Protein AF-A0A7V2TY39-F1 (afdb_monomer_lite)

Sequence (62 aa):
MKKMGRIPWDEIAGFYVSEEVVCPNCITEDEIANVKEDDVITWGAIEDAEEIYFCDRGKKRL

Secondary structure (DSSP, 8-state):
--------GGGEEEEEETTEEE-TTT--HHHHHH--GGGEEEHHHHHT-S-----SS-----

pLDDT: mean 79.7, std 14.71, range [39.5, 92.25]

Radius of gyration: 11.64 Å; chains: 1; bounding box: 22×34×30 Å

Foldseek 3Di:
DPDPPDPDLQQFQFFQAPNFTAGPVGDDPVRVVVGDPVRTDGPVNVVPDPDDHDGPRDPDDD

Structure (mmCIF, N/CA/C/O backbone):
data_AF-A0A7V2TY39-F1
#
_entry.id   AF-A0A7V2TY39-F1
#
loop_
_atom_site.group_PDB
_atom_site.id
_atom_site.type_symbol
_atom_site.label_atom_id
_atom_site.label_alt_id
_atom_site.label_comp_id
_atom_site.label_asym_id
_atom_site.label_entity_id
_atom_site.label_seq_id
_atom_site.pdbx_PDB_ins_code
_atom_site.Cartn_x
_atom_site.Cartn_y
_atom_site.Cartn_z
_atom_site.occupancy
_atom_site.B_iso_or_equiv
_atom_site.auth_seq_id
_atom_site.auth_comp_id
_atom_site.auth_asym_id
_atom_site.auth_atom_id
_atom_site.pdbx_PDB_model_num
ATOM 1 N N . MET A 1 1 ? -2.397 -18.145 10.917 1.00 40.91 1 MET A N 1
ATOM 2 C CA . MET A 1 1 ? -2.405 -16.724 10.513 1.00 40.91 1 MET A CA 1
ATOM 3 C C . MET A 1 1 ? -1.190 -16.515 9.621 1.00 40.91 1 MET A C 1
ATOM 5 O O . MET A 1 1 ? -0.074 -16.592 10.126 1.00 40.91 1 MET A O 1
ATOM 9 N N . LYS A 1 2 ? -1.382 -16.420 8.297 1.00 39.50 2 LYS A N 1
ATOM 10 C CA . LYS A 1 2 ? -0.289 -16.111 7.363 1.00 39.50 2 LYS A CA 1
ATOM 11 C C . LYS A 1 2 ? 0.161 -14.686 7.684 1.00 39.50 2 LYS A C 1
ATOM 13 O O . LYS A 1 2 ? -0.618 -13.754 7.542 1.00 39.50 2 LYS A O 1
ATOM 18 N N . LYS A 1 3 ? 1.365 -14.558 8.239 1.00 43.75 3 LYS A N 1
ATOM 19 C CA . LYS A 1 3 ? 2.049 -13.274 8.395 1.00 43.75 3 LYS A CA 1
ATOM 20 C C . LYS A 1 3 ? 2.201 -12.695 6.988 1.00 43.75 3 LYS A C 1
ATOM 22 O O . LYS A 1 3 ? 2.614 -13.462 6.121 1.00 43.75 3 LYS A O 1
ATOM 27 N N . MET A 1 4 ? 1.863 -11.417 6.787 1.00 50.78 4 MET A N 1
ATOM 28 C CA . MET A 1 4 ? 2.241 -10.657 5.589 1.00 50.78 4 MET A CA 1
ATOM 29 C C . MET A 1 4 ? 3.643 -11.097 5.163 1.00 50.78 4 MET A C 1
ATOM 31 O O . MET A 1 4 ? 4.591 -10.964 5.950 1.00 50.78 4 MET A O 1
ATOM 35 N N . GLY A 1 5 ? 3.773 -11.671 3.966 1.00 53.88 5 GLY A N 1
ATOM 36 C CA . GLY A 1 5 ? 5.071 -11.682 3.310 1.00 53.88 5 GLY A CA 1
ATOM 37 C C . GLY A 1 5 ? 5.433 -10.211 3.177 1.00 53.88 5 GLY A C 1
ATOM 38 O O . GLY A 1 5 ? 4.681 -9.460 2.573 1.00 53.88 5 GLY A O 1
ATOM 39 N N . ARG A 1 6 ? 6.460 -9.751 3.896 1.00 68.69 6 ARG A N 1
ATOM 40 C CA . ARG A 1 6 ? 6.813 -8.328 3.960 1.00 68.69 6 ARG A CA 1
ATOM 41 C C . ARG A 1 6 ? 7.197 -7.858 2.558 1.00 68.69 6 ARG A C 1
ATOM 43 O O . ARG A 1 6 ? 8.355 -8.010 2.188 1.00 68.69 6 ARG A O 1
ATOM 50 N N . ILE A 1 7 ? 6.245 -7.302 1.816 1.00 75.75 7 ILE A N 1
ATOM 51 C CA . ILE A 1 7 ? 6.541 -6.459 0.662 1.00 75.75 7 ILE A CA 1
ATOM 52 C C . ILE A 1 7 ? 7.376 -5.291 1.214 1.00 75.75 7 ILE A C 1
ATOM 54 O O . ILE A 1 7 ? 6.932 -4.640 2.172 1.00 75.75 7 ILE A O 1
ATOM 58 N N . PRO A 1 8 ? 8.611 -5.082 0.730 1.00 84.94 8 PRO A N 1
ATOM 59 C CA . PRO A 1 8 ? 9.434 -3.952 1.137 1.00 84.94 8 PRO A CA 1
ATOM 60 C C . PRO A 1 8 ? 8.698 -2.635 0.883 1.00 84.94 8 PRO A C 1
ATOM 62 O O . PRO A 1 8 ? 8.027 -2.478 -0.132 1.00 84.94 8 PRO A O 1
ATOM 65 N N . TRP A 1 9 ? 8.799 -1.679 1.808 1.00 83.38 9 TRP A N 1
ATOM 66 C CA . TRP A 1 9 ? 8.060 -0.413 1.707 1.00 83.38 9 TRP A CA 1
ATOM 67 C C . TRP A 1 9 ? 8.427 0.392 0.451 1.00 83.38 9 TRP A C 1
ATOM 69 O O . TRP A 1 9 ? 7.605 1.125 -0.085 1.00 83.38 9 TRP A O 1
ATOM 79 N N . ASP A 1 10 ? 9.657 0.236 -0.030 1.00 85.62 10 ASP A N 1
ATOM 80 C CA . ASP A 1 10 ? 10.183 0.821 -1.261 1.00 85.62 10 ASP A CA 1
ATOM 81 C C . ASP A 1 10 ? 9.607 0.199 -2.542 1.00 85.62 10 ASP A C 1
ATOM 83 O O . ASP A 1 10 ? 9.609 0.850 -3.584 1.00 85.62 10 ASP A O 1
ATOM 87 N N . GLU A 1 11 ? 9.049 -1.010 -2.466 1.00 88.44 11 GLU A N 1
ATO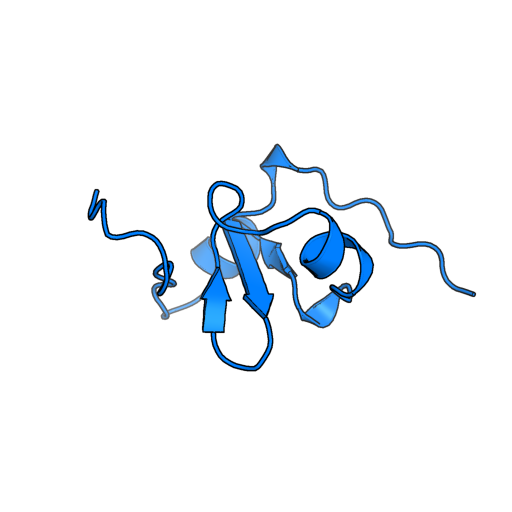M 88 C CA . GLU A 1 11 ? 8.345 -1.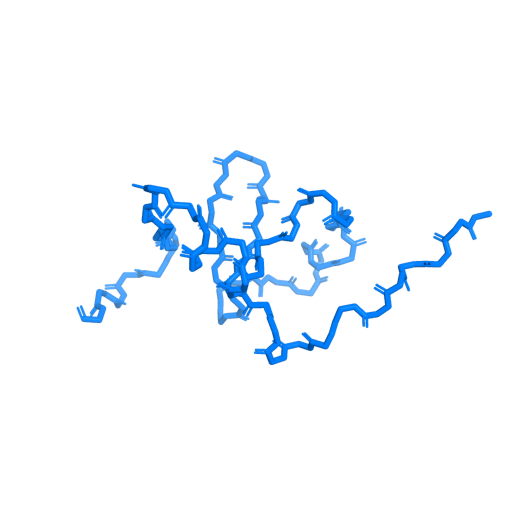652 -3.583 1.00 88.44 11 GLU A CA 1
ATOM 89 C C . GLU A 1 11 ? 6.865 -1.242 -3.660 1.00 88.44 11 GLU A C 1
ATOM 91 O O . GLU A 1 11 ? 6.197 -1.523 -4.657 1.00 88.44 11 GLU A O 1
ATOM 96 N N . ILE A 1 12 ? 6.346 -0.554 -2.637 1.00 90.06 12 ILE A N 1
ATOM 97 C CA . ILE A 1 12 ? 4.942 -0.148 -2.561 1.00 90.06 12 ILE A CA 1
ATOM 98 C C . ILE A 1 12 ? 4.736 1.193 -3.268 1.00 90.06 12 ILE A C 1
ATOM 100 O O . ILE A 1 12 ? 5.314 2.218 -2.900 1.00 90.06 12 ILE A O 1
ATOM 104 N N . ALA A 1 13 ? 3.840 1.196 -4.249 1.00 89.00 13 ALA A N 1
ATOM 105 C CA . ALA A 1 13 ? 3.399 2.390 -4.955 1.00 89.00 13 ALA A CA 1
ATOM 106 C C . ALA A 1 13 ? 2.140 3.009 -4.319 1.00 89.00 13 ALA A C 1
ATOM 108 O O . ALA A 1 13 ? 1.970 4.232 -4.330 1.00 89.00 13 ALA A O 1
ATOM 109 N N . GLY A 1 14 ? 1.269 2.187 -3.726 1.00 91.44 14 GLY A N 1
ATOM 110 C CA . GLY A 1 14 ? 0.022 2.641 -3.116 1.00 91.44 14 GLY A CA 1
ATOM 111 C C . GLY A 1 14 ? -0.756 1.541 -2.404 1.00 91.44 14 GLY A C 1
ATOM 112 O O . GLY A 1 14 ? -0.326 0.394 -2.331 1.00 91.44 14 GLY A O 1
ATOM 113 N N . PHE A 1 15 ? -1.912 1.921 -1.878 1.00 92.25 15 PHE A N 1
ATOM 114 C CA . PHE A 1 15 ? -2.808 1.064 -1.115 1.00 92.25 15 PHE A CA 1
ATOM 115 C C . PHE A 1 15 ? -4.255 1.320 -1.524 1.00 92.25 15 PHE A C 1
ATOM 117 O O . PHE A 1 15 ? -4.645 2.476 -1.683 1.00 92.25 15 PHE A O 1
ATOM 124 N N . TYR A 1 16 ? -5.058 0.269 -1.619 1.00 91.12 16 TYR A N 1
ATOM 125 C CA . TYR A 1 16 ? -6.508 0.368 -1.666 1.00 91.12 16 TYR A CA 1
ATOM 126 C C . TYR A 1 16 ? -7.060 0.467 -0.246 1.00 91.12 16 TYR A C 1
ATOM 128 O O . TYR A 1 16 ? -6.893 -0.432 0.574 1.00 91.12 16 TYR A O 1
ATOM 136 N N . VAL A 1 17 ? -7.739 1.570 0.057 1.00 90.62 17 VAL A N 1
ATOM 137 C CA . VAL A 1 1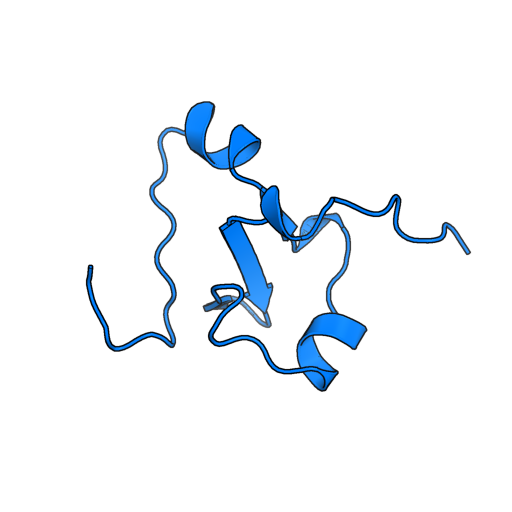7 ? -8.367 1.799 1.357 1.00 90.62 17 VAL A CA 1
ATOM 138 C C . VAL A 1 17 ? -9.814 2.196 1.133 1.00 90.62 17 VAL A C 1
ATOM 140 O O . VAL A 1 17 ? -10.086 3.299 0.677 1.00 90.62 17 VAL A O 1
ATOM 143 N N . SER A 1 18 ? -10.752 1.312 1.484 1.00 84.81 18 SER A N 1
ATOM 144 C CA . SER A 1 18 ? -12.198 1.575 1.356 1.00 84.81 18 SER A CA 1
ATOM 145 C C . SER A 1 18 ? -12.589 2.165 -0.011 1.00 84.81 18 SER A C 1
ATOM 147 O O . SER A 1 18 ? -13.328 3.140 -0.064 1.00 84.81 18 SER A O 1
ATOM 149 N N . GLU A 1 19 ? -12.072 1.576 -1.095 1.00 83.50 19 GLU A N 1
ATOM 150 C CA . GLU A 1 19 ? -12.281 1.990 -2.500 1.00 83.50 19 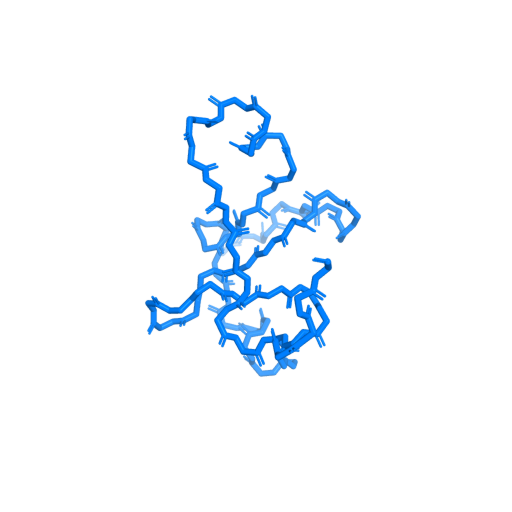GLU A CA 1
ATOM 151 C C . GLU A 1 19 ? -11.492 3.227 -2.977 1.00 83.50 19 GLU A C 1
ATOM 153 O O . GLU A 1 19 ? -11.580 3.577 -4.151 1.00 83.50 19 GLU A O 1
ATOM 158 N N . GLU A 1 20 ? -10.673 3.850 -2.128 1.00 88.50 20 GLU A N 1
ATOM 159 C CA . GLU A 1 20 ? -9.734 4.907 -2.528 1.00 88.50 20 GLU A CA 1
ATOM 160 C C . GLU A 1 20 ? -8.335 4.338 -2.780 1.00 88.50 20 GLU A C 1
ATOM 162 O O . GLU A 1 20 ? -7.878 3.447 -2.059 1.00 88.50 20 GLU A O 1
ATOM 167 N N . VAL A 1 21 ? -7.610 4.909 -3.743 1.00 89.31 21 VAL A N 1
ATOM 168 C CA . VAL A 1 21 ? -6.172 4.668 -3.893 1.00 89.31 21 VAL A CA 1
ATOM 169 C C . VAL A 1 21 ? -5.411 5.702 -3.070 1.00 89.31 21 VAL A C 1
ATOM 171 O O . VAL A 1 21 ? -5.547 6.914 -3.246 1.00 89.31 21 VAL A O 1
ATOM 174 N N . VAL A 1 22 ? -4.560 5.232 -2.163 1.00 91.31 22 VAL A N 1
ATOM 175 C CA . VAL A 1 22 ? -3.820 6.069 -1.216 1.00 91.31 22 VAL A CA 1
ATOM 176 C C . VAL A 1 22 ? -2.327 5.792 -1.334 1.00 91.31 22 VAL A C 1
ATOM 178 O O . VAL A 1 22 ? -1.887 4.650 -1.261 1.00 91.31 22 VAL A O 1
ATOM 181 N N . CYS A 1 23 ? -1.509 6.833 -1.502 1.00 90.25 23 CYS A N 1
ATOM 182 C CA . CYS A 1 23 ? -0.057 6.661 -1.565 1.00 90.25 23 CYS A CA 1
ATOM 183 C C . CYS A 1 23 ? 0.568 6.434 -0.175 1.00 90.25 23 CYS A C 1
ATOM 185 O O . CYS A 1 23 ? -0.006 6.855 0.837 1.00 90.25 23 CYS A O 1
ATOM 187 N N . PRO A 1 24 ? 1.803 5.898 -0.112 1.00 89.44 24 PRO A N 1
ATOM 188 C CA . PRO A 1 24 ? 2.541 5.713 1.140 1.00 89.44 24 PRO A CA 1
ATOM 189 C C . PRO A 1 24 ? 2.732 6.980 1.984 1.00 89.44 24 PRO A C 1
ATOM 191 O O . PRO A 1 24 ? 2.946 6.887 3.186 1.00 89.44 24 PRO A O 1
ATOM 194 N N . ASN A 1 25 ? 2.630 8.167 1.377 1.00 88.94 25 ASN A N 1
ATOM 195 C CA . ASN A 1 25 ? 2.730 9.444 2.090 1.00 88.94 25 ASN A CA 1
ATOM 196 C C . ASN A 1 25 ? 1.404 9.923 2.701 1.00 88.94 25 ASN A C 1
ATOM 198 O O . ASN A 1 25 ? 1.416 10.835 3.525 1.00 88.94 25 ASN A O 1
ATOM 202 N N . CYS A 1 26 ? 0.266 9.393 2.249 1.00 90.31 26 CYS A N 1
ATOM 203 C CA . CYS A 1 26 ? -1.065 9.839 2.672 1.00 90.31 26 CYS A CA 1
ATOM 204 C C . CYS A 1 26 ? -1.817 8.802 3.510 1.00 90.31 26 CYS A C 1
ATOM 206 O O . CYS A 1 26 ? -2.841 9.149 4.098 1.00 90.31 26 CYS A O 1
ATOM 208 N N . ILE A 1 27 ? -1.345 7.556 3.543 1.00 90.75 27 ILE A N 1
ATOM 209 C CA . ILE A 1 27 ? -1.924 6.499 4.369 1.00 90.75 27 ILE A CA 1
ATOM 210 C C . ILE A 1 27 ? -1.572 6.712 5.847 1.00 90.75 27 ILE A C 1
ATOM 212 O O . ILE A 1 27 ? -0.484 7.181 6.184 1.00 90.75 27 ILE A O 1
ATOM 216 N N . THR A 1 28 ? -2.505 6.382 6.735 1.00 91.06 28 THR A N 1
ATOM 217 C CA . THR A 1 28 ? -2.318 6.462 8.191 1.00 91.06 28 THR A CA 1
ATOM 218 C C . THR A 1 28 ? -1.871 5.127 8.792 1.00 91.06 28 THR A C 1
ATOM 220 O O . THR A 1 28 ? -2.061 4.071 8.193 1.00 91.06 28 THR A O 1
ATOM 223 N N . 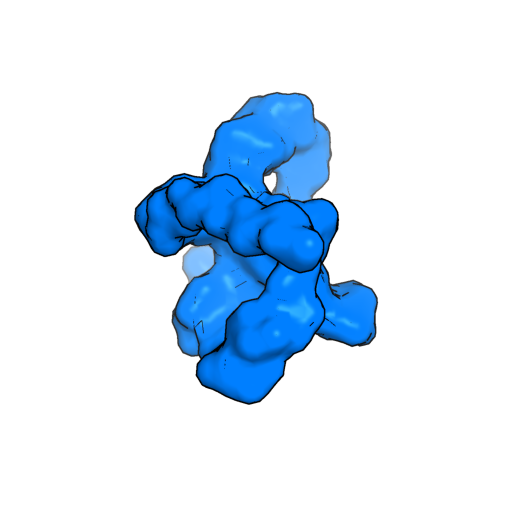GLU A 1 29 ? -1.302 5.146 10.002 1.00 89.19 29 GLU A N 1
ATOM 224 C CA . GLU A 1 29 ? -0.888 3.917 10.705 1.00 89.19 29 GLU A CA 1
ATOM 225 C C . GLU A 1 29 ? -2.059 2.956 10.960 1.00 89.19 29 GLU A C 1
ATOM 227 O O . GLU A 1 29 ? -1.912 1.746 10.782 1.00 89.19 29 GLU A O 1
ATOM 232 N N . ASP A 1 30 ? -3.232 3.490 11.315 1.00 91.31 30 ASP A N 1
ATOM 233 C CA . ASP A 1 30 ? -4.448 2.697 11.510 1.00 91.31 30 ASP A CA 1
ATOM 234 C C . ASP A 1 30 ? -4.897 2.017 10.211 1.00 91.31 30 ASP A C 1
ATOM 236 O O . ASP A 1 30 ? -5.331 0.867 10.222 1.00 91.31 30 ASP A O 1
ATOM 240 N N . GLU A 1 31 ? -4.767 2.690 9.068 1.00 91.06 31 GLU A N 1
ATOM 241 C CA . GLU A 1 31 ? -5.101 2.107 7.767 1.00 91.06 31 GLU A CA 1
ATOM 242 C C . GLU A 1 31 ? -4.097 1.026 7.371 1.00 91.06 31 GLU A C 1
ATOM 244 O O . GLU A 1 31 ? -4.518 -0.063 6.993 1.00 91.06 31 GLU A O 1
ATOM 249 N N . ILE A 1 32 ? -2.792 1.263 7.555 1.00 88.69 32 ILE A N 1
ATOM 250 C CA . ILE A 1 32 ? -1.742 0.255 7.325 1.00 88.69 32 ILE A CA 1
ATOM 251 C C . ILE A 1 32 ? -2.021 -1.016 8.136 1.00 88.69 32 ILE A C 1
ATOM 253 O O . ILE A 1 32 ? -1.840 -2.122 7.631 1.00 88.69 32 ILE A O 1
ATOM 257 N N . ALA A 1 33 ? -2.487 -0.881 9.381 1.00 88.06 33 ALA A N 1
ATOM 258 C CA . ALA A 1 33 ? -2.818 -2.026 10.227 1.00 88.06 33 ALA A CA 1
ATOM 259 C C . ALA A 1 33 ? -3.997 -2.865 9.694 1.00 88.06 33 ALA A C 1
ATOM 261 O O . ALA A 1 33 ? -4.133 -4.030 10.073 1.00 88.06 33 ALA A O 1
ATOM 262 N N . ASN A 1 34 ? -4.836 -2.286 8.830 1.00 88.38 34 ASN A N 1
ATOM 263 C CA . ASN A 1 34 ? -6.007 -2.930 8.235 1.00 88.38 34 ASN A CA 1
ATOM 264 C C . ASN A 1 34 ? -5.814 -3.348 6.765 1.00 88.38 34 ASN A C 1
ATOM 266 O O . ASN A 1 34 ? -6.636 -4.111 6.254 1.00 88.38 34 ASN A O 1
ATOM 270 N N . VAL A 1 35 ? -4.747 -2.889 6.103 1.00 86.88 35 VAL A N 1
ATOM 271 C CA . VAL A 1 35 ? -4.380 -3.268 4.729 1.00 86.88 35 VAL A CA 1
ATOM 272 C C . VAL A 1 35 ? -4.070 -4.764 4.654 1.00 86.88 35 VAL A C 1
ATOM 274 O O . VAL A 1 35 ? -3.289 -5.303 5.446 1.00 86.88 35 VAL A O 1
ATOM 277 N N . LYS A 1 36 ? -4.661 -5.448 3.673 1.00 88.06 36 LYS A N 1
ATOM 278 C CA . LYS A 1 36 ? -4.308 -6.825 3.309 1.00 88.06 36 LYS A CA 1
ATOM 279 C C . LYS A 1 36 ? -3.324 -6.821 2.146 1.00 88.06 36 LYS A C 1
ATOM 281 O O . LYS A 1 36 ? -3.139 -5.817 1.477 1.00 88.06 36 LYS A O 1
ATOM 286 N N . GLU A 1 37 ? -2.705 -7.969 1.888 1.00 83.50 37 GLU A N 1
ATOM 287 C CA . GLU A 1 37 ? -1.744 -8.126 0.785 1.00 83.50 37 GLU A CA 1
ATOM 288 C C . GLU A 1 37 ? -2.358 -7.759 -0.579 1.00 83.50 37 GLU A C 1
ATOM 290 O O . GLU A 1 37 ? -1.726 -7.045 -1.347 1.00 83.50 37 GLU A O 1
ATOM 295 N N . ASP A 1 38 ? -3.616 -8.144 -0.820 1.00 86.38 38 ASP A N 1
ATOM 296 C CA . ASP A 1 38 ? -4.355 -7.812 -2.050 1.00 86.38 38 ASP A CA 1
ATOM 297 C C . ASP A 1 38 ? -4.715 -6.317 -2.165 1.00 86.38 38 ASP A C 1
ATOM 299 O O . ASP A 1 38 ? -5.059 -5.844 -3.245 1.00 86.38 38 ASP A O 1
ATOM 303 N N . ASP A 1 39 ? -4.632 -5.568 -1.061 1.00 90.19 39 ASP A N 1
ATOM 304 C CA . ASP A 1 39 ? -4.882 -4.127 -1.036 1.00 90.19 39 ASP A CA 1
ATOM 305 C C . ASP A 1 39 ? -3.599 -3.323 -1.334 1.00 90.19 39 ASP A C 1
ATOM 307 O O . ASP A 1 39 ? -3.634 -2.094 -1.347 1.00 90.19 39 ASP A O 1
ATOM 311 N N . VAL A 1 40 ? -2.448 -3.973 -1.551 1.00 90.62 40 VAL A N 1
ATOM 312 C CA . VAL A 1 40 ? -1.164 -3.305 -1.817 1.00 90.62 40 VAL A CA 1
ATOM 313 C C . VAL A 1 40 ? -0.906 -3.216 -3.318 1.00 90.62 40 VAL A C 1
ATOM 315 O O . VAL A 1 40 ? -0.825 -4.222 -4.017 1.00 90.62 40 VAL A O 1
ATOM 31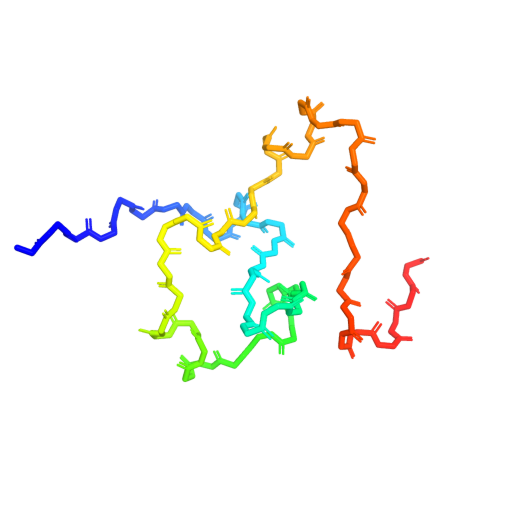8 N N . ILE A 1 41 ? -0.680 -1.999 -3.805 1.00 89.62 41 ILE A N 1
ATOM 319 C CA . ILE A 1 41 ? -0.244 -1.729 -5.176 1.00 89.62 41 ILE A CA 1
ATOM 320 C C . ILE A 1 41 ? 1.281 -1.621 -5.160 1.00 89.62 41 ILE A C 1
ATOM 322 O O . ILE A 1 41 ? 1.841 -0.756 -4.482 1.00 89.62 41 ILE A O 1
ATOM 326 N N . THR A 1 42 ? 1.965 -2.484 -5.906 1.00 90.06 42 THR A N 1
ATOM 327 C CA . THR A 1 42 ? 3.433 -2.475 -6.025 1.00 90.06 42 THR A CA 1
ATOM 328 C C . THR A 1 42 ? 3.878 -1.791 -7.311 1.00 90.06 42 THR A C 1
ATOM 330 O O . THR A 1 42 ? 3.133 -1.767 -8.286 1.00 90.06 42 THR A O 1
ATOM 333 N N . TRP A 1 43 ? 5.106 -1.267 -7.353 1.00 86.31 43 TRP A N 1
ATOM 334 C CA . TRP A 1 43 ? 5.661 -0.688 -8.585 1.00 86.31 43 TRP A CA 1
ATOM 335 C C . TRP A 1 43 ? 5.700 -1.693 -9.741 1.00 86.31 43 TRP A C 1
ATOM 337 O O . TRP A 1 43 ? 5.363 -1.325 -10.860 1.00 86.31 43 TRP A O 1
ATOM 347 N N . GLY A 1 44 ? 6.002 -2.967 -9.465 1.00 85.25 44 GLY A N 1
ATOM 348 C CA . GLY A 1 44 ? 5.965 -4.024 -10.482 1.00 85.25 44 GLY A CA 1
ATOM 349 C C . GLY A 1 44 ? 4.567 -4.236 -11.070 1.00 85.25 44 GLY A C 1
ATOM 350 O O . GLY A 1 44 ? 4.426 -4.377 -12.279 1.00 85.25 44 GLY A O 1
ATOM 351 N N . ALA A 1 45 ? 3.516 -4.161 -10.243 1.00 84.44 45 ALA A N 1
ATOM 352 C CA . ALA A 1 45 ? 2.140 -4.230 -10.736 1.00 84.44 45 ALA A CA 1
ATOM 353 C C . ALA A 1 45 ? 1.782 -3.047 -11.651 1.00 84.44 45 ALA A C 1
ATOM 355 O O . ALA A 1 45 ? 0.985 -3.218 -12.563 1.00 84.44 45 ALA A O 1
ATOM 356 N N . ILE A 1 46 ? 2.375 -1.866 -11.433 1.00 82.50 46 ILE A N 1
ATOM 357 C CA . ILE A 1 46 ? 2.178 -0.690 -12.296 1.00 82.50 46 ILE A CA 1
ATOM 358 C C . ILE A 1 46 ? 2.917 -0.846 -13.625 1.00 82.50 46 ILE A C 1
ATOM 360 O O . ILE A 1 46 ? 2.372 -0.486 -14.661 1.00 82.50 46 ILE A O 1
ATOM 364 N N . GLU A 1 47 ? 4.145 -1.368 -13.611 1.00 81.06 47 GLU A N 1
ATOM 365 C CA . GLU A 1 47 ? 4.934 -1.574 -14.833 1.00 81.06 47 GLU A CA 1
ATOM 366 C C . GLU A 1 47 ? 4.260 -2.552 -15.807 1.00 81.06 47 GLU A C 1
ATOM 368 O O . GLU A 1 47 ? 4.339 -2.359 -17.021 1.00 81.06 47 GLU A O 1
ATOM 373 N N . ASP A 1 48 ? 3.563 -3.556 -15.271 1.00 79.69 48 ASP A N 1
ATOM 374 C CA . ASP A 1 48 ? 2.824 -4.554 -16.049 1.00 79.69 48 ASP A CA 1
ATOM 375 C C . ASP A 1 48 ? 1.365 -4.150 -16.352 1.00 79.69 48 ASP A C 1
ATOM 377 O O . ASP A 1 48 ? 0.698 -4.810 -17.156 1.00 79.69 48 ASP A O 1
ATOM 381 N N . ALA A 1 49 ? 0.844 -3.090 -15.725 1.00 74.88 49 ALA A N 1
ATOM 382 C CA . ALA A 1 49 ? -0.533 -2.638 -15.907 1.00 74.88 49 ALA A CA 1
ATOM 383 C C . ALA A 1 49 ? -0.669 -1.586 -17.019 1.00 74.88 49 ALA A C 1
ATOM 385 O O . ALA A 1 49 ? 0.165 -0.704 -17.198 1.00 74.88 49 ALA A O 1
ATOM 386 N N . GLU A 1 50 ? -1.803 -1.613 -17.725 1.00 68.94 50 GLU A N 1
ATOM 387 C CA . GLU A 1 50 ? -2.217 -0.527 -18.632 1.00 68.94 50 GLU A CA 1
ATOM 388 C C . GLU A 1 50 ? -2.885 0.646 -17.881 1.00 68.94 50 GLU A C 1
ATOM 390 O O . GLU A 1 50 ? -3.352 1.608 -18.496 1.00 68.94 50 GLU A O 1
ATOM 395 N N . GLU A 1 51 ? -2.953 0.574 -16.549 1.00 66.50 51 GLU A N 1
ATOM 396 C CA . GLU A 1 51 ? -3.646 1.530 -15.690 1.00 66.50 51 GLU A CA 1
ATOM 397 C C . GLU A 1 51 ? -2.663 2.417 -14.918 1.00 66.50 51 GLU A C 1
ATOM 399 O O . GLU A 1 51 ? -1.586 1.992 -14.502 1.00 66.50 51 GLU A O 1
ATOM 404 N N . ILE A 1 52 ? -3.052 3.676 -14.700 1.00 67.81 52 ILE A N 1
ATOM 405 C CA . ILE A 1 52 ? -2.267 4.639 -13.925 1.00 67.81 52 ILE A CA 1
ATOM 406 C C . ILE A 1 52 ? -2.968 4.871 -12.591 1.00 67.81 52 ILE A C 1
ATOM 408 O O . ILE A 1 52 ? -4.101 5.353 -12.551 1.00 67.81 52 ILE A O 1
ATOM 412 N N . TYR A 1 53 ? -2.271 4.578 -11.497 1.00 72.56 53 TYR A N 1
ATOM 413 C CA . TYR A 1 53 ? -2.776 4.778 -10.143 1.00 72.56 53 TYR A CA 1
ATOM 414 C C . TYR A 1 53 ? -2.410 6.169 -9.630 1.00 72.56 53 TYR A C 1
ATOM 416 O O . TYR A 1 53 ? -1.240 6.555 -9.603 1.00 72.56 53 TYR A O 1
ATOM 424 N N . PHE A 1 54 ? -3.413 6.921 -9.183 1.00 77.69 54 PHE A N 1
ATOM 425 C CA . PHE A 1 54 ? -3.224 8.219 -8.543 1.00 77.69 54 PHE A CA 1
ATOM 426 C C . PHE A 1 54 ? -3.730 8.171 -7.110 1.00 77.69 54 PHE A C 1
ATOM 428 O O . PHE A 1 54 ? -4.761 7.576 -6.830 1.00 77.69 54 PHE A O 1
ATOM 435 N N . CYS A 1 55 ? -3.008 8.826 -6.202 1.00 86.31 55 CYS A N 1
ATOM 436 C CA . CYS A 1 55 ? -3.495 9.009 -4.842 1.00 86.31 55 CYS A CA 1
ATOM 437 C C . CYS A 1 55 ? -4.682 9.976 -4.837 1.00 86.31 55 CYS A C 1
ATOM 439 O O . CYS A 1 55 ? -4.517 11.146 -5.191 1.00 86.31 55 CYS A O 1
ATOM 441 N N . ASP A 1 56 ? -5.832 9.527 -4.345 1.00 85.31 56 ASP A N 1
ATOM 442 C CA . ASP A 1 56 ? -7.060 10.327 -4.268 1.00 85.31 56 ASP A CA 1
ATOM 443 C C . ASP A 1 56 ? -6.990 11.408 -3.176 1.00 85.31 56 ASP A C 1
ATOM 445 O O . ASP A 1 56 ? -7.664 12.440 -3.228 1.00 85.31 56 ASP A O 1
ATOM 449 N N . ARG A 1 57 ? -6.110 11.212 -2.188 1.00 86.94 57 ARG A N 1
ATOM 450 C CA . ARG A 1 57 ? -5.954 12.099 -1.021 1.00 86.94 57 ARG A CA 1
ATOM 451 C C . ARG A 1 57 ? -4.865 13.154 -1.203 1.00 86.94 57 ARG A C 1
ATOM 453 O O . ARG A 1 57 ? -4.904 14.232 -0.600 1.00 86.94 57 ARG A O 1
ATOM 460 N N . GLY A 1 58 ? -3.875 12.858 -2.038 1.00 71.62 58 GLY A N 1
ATOM 461 C CA . GLY A 1 58 ? -2.735 13.725 -2.289 1.00 71.62 58 GLY A CA 1
ATOM 462 C C . GLY A 1 58 ? -3.100 14.871 -3.227 1.00 71.62 58 GLY A C 1
ATOM 463 O O . GLY A 1 58 ? -3.028 14.733 -4.440 1.00 71.62 58 GLY A O 1
ATOM 464 N N . LYS A 1 59 ? -3.386 16.067 -2.697 1.00 59.78 59 LYS A N 1
ATOM 465 C CA . LYS A 1 59 ? -3.562 17.280 -3.532 1.00 59.78 59 LYS A CA 1
ATOM 466 C C . LYS A 1 59 ? -2.273 17.780 -4.205 1.00 59.78 59 LYS A C 1
ATOM 468 O O . LYS A 1 59 ? -2.308 18.775 -4.927 1.00 59.78 59 LYS A O 1
ATOM 473 N N . LYS A 1 60 ? -1.131 17.129 -3.969 1.00 52.56 60 LYS A N 1
ATOM 474 C CA . LYS A 1 60 ? 0.123 17.403 -4.675 1.00 52.56 60 LYS A CA 1
ATOM 475 C C . LYS A 1 60 ? 0.185 16.494 -5.899 1.00 52.56 60 LYS A C 1
ATOM 477 O O . LYS A 1 60 ? 0.751 15.410 -5.835 1.00 52.56 60 LYS A O 1
ATOM 482 N N . ARG A 1 61 ? -0.444 16.946 -6.987 1.00 44.38 61 ARG A N 1
ATOM 483 C CA . ARG A 1 61 ? -0.146 16.439 -8.331 1.00 44.38 61 ARG A CA 1
ATOM 484 C C . ARG A 1 61 ? 1.364 16.599 -8.543 1.00 44.38 61 ARG A C 1
ATOM 486 O O . ARG A 1 61 ? 1.866 17.704 -8.326 1.00 44.38 61 ARG A O 1
ATOM 493 N N . LEU A 1 62 ? 2.057 15.499 -8.845 1.00 46.62 62 LEU A N 1
ATOM 494 C CA . LEU A 1 62 ? 3.407 15.551 -9.411 1.00 46.62 62 LEU A CA 1
ATOM 495 C C . LEU A 1 62 ? 3.369 16.327 -10.732 1.00 46.62 62 LEU A C 1
ATOM 497 O O . LEU A 1 62 ? 2.356 16.185 -11.457 1.00 46.62 62 LEU A O 1
#